Protein AF-A0A378FQK7-F1 (afdb_monomer_lite)

Structure (mmCIF, N/CA/C/O backbone):
data_AF-A0A378FQK7-F1
#
_entry.id   AF-A0A378FQK7-F1
#
loop_
_atom_site.group_PDB
_atom_site.id
_atom_site.type_symbol
_atom_site.label_atom_id
_atom_site.label_alt_id
_atom_site.label_comp_id
_atom_site.label_asym_id
_atom_site.label_entity_id
_atom_site.label_seq_id
_atom_site.pdbx_PDB_ins_code
_atom_site.Cartn_x
_atom_site.Cartn_y
_atom_site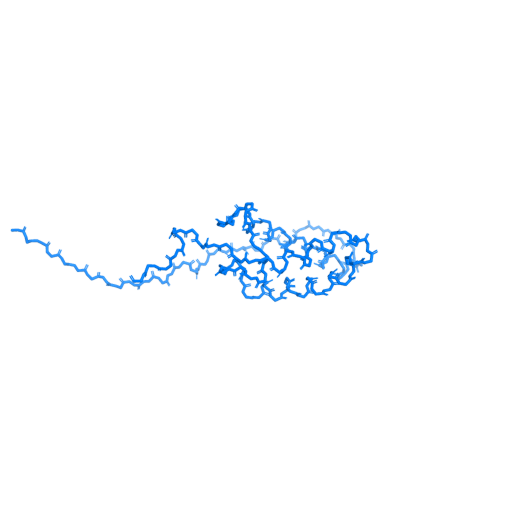.Cartn_z
_atom_site.occupancy
_atom_site.B_iso_or_equiv
_atom_site.auth_seq_id
_atom_site.auth_comp_id
_atom_site.auth_asym_id
_atom_site.auth_atom_id
_atom_site.pdbx_PDB_model_num
ATOM 1 N N . MET A 1 1 ? -24.081 -9.911 52.434 1.00 40.31 1 MET A N 1
ATOM 2 C CA . MET A 1 1 ? -23.522 -10.979 51.576 1.00 40.31 1 MET A CA 1
ATOM 3 C C . MET A 1 1 ? -22.910 -10.274 50.362 1.00 40.31 1 MET A C 1
ATOM 5 O O . MET A 1 1 ? -23.670 -9.834 49.524 1.00 40.31 1 MET A O 1
ATOM 9 N N . HIS A 1 2 ? -21.648 -9.847 50.264 1.00 36.88 2 HIS A N 1
ATOM 10 C CA . HIS A 1 2 ? -20.344 -10.417 50.625 1.00 36.88 2 HIS A CA 1
ATOM 11 C C . HIS A 1 2 ? -20.078 -11.812 50.039 1.00 36.88 2 HIS A C 1
ATOM 13 O O . HIS A 1 2 ? -20.240 -12.806 50.733 1.00 36.88 2 HIS A O 1
ATOM 19 N N . LEU A 1 3 ? -19.625 -11.826 48.780 1.00 42.84 3 LEU A N 1
ATOM 20 C CA . LEU A 1 3 ? -18.591 -12.706 48.211 1.00 42.84 3 LEU A CA 1
ATOM 21 C C . LEU A 1 3 ? -17.773 -11.811 47.244 1.00 42.84 3 LEU A C 1
ATOM 23 O O . LEU A 1 3 ? -18.356 -11.234 46.333 1.00 42.84 3 LEU A O 1
ATOM 27 N N . LYS A 1 4 ? -16.586 -11.323 47.654 1.00 38.41 4 LYS A N 1
ATOM 28 C CA . LYS A 1 4 ? -15.228 -11.826 47.301 1.00 38.41 4 LYS A CA 1
ATOM 29 C C . LYS A 1 4 ? -14.991 -11.836 45.776 1.00 38.41 4 LYS A C 1
ATOM 31 O O . LYS A 1 4 ? -15.685 -12.556 45.077 1.00 38.41 4 LYS A O 1
ATOM 36 N N . LYS A 1 5 ? -14.244 -10.874 45.199 1.00 41.59 5 LYS A N 1
ATOM 37 C CA . LYS A 1 5 ? -12.759 -10.805 45.062 1.00 41.59 5 LYS A CA 1
ATOM 38 C C . LYS A 1 5 ? -12.157 -12.136 44.601 1.00 41.59 5 LYS A C 1
ATOM 40 O O . LYS A 1 5 ? -12.425 -13.122 45.266 1.00 41.59 5 LYS A O 1
ATOM 45 N N . ASP A 1 6 ? -11.431 -12.117 43.476 1.00 38.75 6 ASP A N 1
ATOM 46 C CA . ASP A 1 6 ? -9.994 -12.456 43.321 1.00 38.75 6 ASP A CA 1
ATOM 47 C C . ASP A 1 6 ? -9.612 -12.214 41.827 1.00 38.75 6 ASP A C 1
ATOM 49 O O . ASP A 1 6 ? -10.395 -12.521 40.934 1.00 38.75 6 ASP A O 1
ATOM 53 N N . GLU A 1 7 ? -8.702 -11.270 41.527 1.00 35.88 7 GLU A N 1
ATOM 54 C CA . GLU A 1 7 ? -7.304 -11.500 41.066 1.00 35.88 7 GLU A CA 1
ATOM 55 C C . GLU A 1 7 ? -7.227 -12.097 39.641 1.00 35.88 7 GLU A C 1
ATOM 57 O O . GLU A 1 7 ? -7.761 -13.159 39.373 1.00 35.88 7 GLU A O 1
ATOM 62 N N . ARG A 1 8 ? -6.824 -11.353 38.597 1.00 37.94 8 ARG A N 1
ATOM 63 C CA . ARG A 1 8 ? -5.457 -10.954 38.170 1.00 37.94 8 ARG A CA 1
ATOM 64 C C . ARG A 1 8 ? -4.510 -12.155 37.945 1.00 37.94 8 ARG A C 1
ATOM 66 O O . ARG A 1 8 ? -4.428 -13.028 38.788 1.00 37.94 8 ARG A O 1
ATOM 73 N N . GLN A 1 9 ? -3.752 -12.067 36.838 1.00 33.34 9 GLN A N 1
ATOM 74 C CA . GLN A 1 9 ? -2.804 -13.023 36.227 1.00 33.34 9 GLN A CA 1
ATOM 75 C C . GLN A 1 9 ? -3.471 -14.146 35.400 1.00 33.34 9 GLN A C 1
ATOM 77 O O . GLN A 1 9 ? -4.386 -14.784 35.881 1.00 33.34 9 GLN A O 1
ATOM 82 N N . GLY A 1 10 ? -3.088 -14.447 34.157 1.00 31.30 10 GLY A N 1
ATOM 83 C CA . GLY A 1 10 ? -2.022 -13.914 33.317 1.00 31.30 10 GLY A CA 1
ATOM 84 C C . GLY A 1 10 ? -1.351 -15.055 32.560 1.00 31.30 10 GLY A C 1
ATOM 85 O O . GLY A 1 10 ? -0.461 -15.677 33.118 1.00 31.30 10 GLY A O 1
ATOM 86 N N . ASP A 1 11 ? -1.735 -15.268 31.302 1.00 31.98 11 ASP A N 1
ATOM 87 C CA . ASP A 1 11 ? -1.124 -16.219 30.367 1.00 31.98 11 ASP A CA 1
ATOM 88 C C . ASP A 1 11 ? -1.801 -15.993 28.993 1.00 31.98 11 ASP A C 1
ATOM 90 O O . ASP A 1 11 ? -3.001 -16.139 28.827 1.00 31.98 11 ASP A O 1
ATOM 94 N N . GLY A 1 12 ? -1.164 -15.466 27.951 1.00 41.19 12 GLY A N 1
ATOM 95 C CA . GLY A 1 12 ? 0.236 -15.614 27.604 1.00 41.19 12 GLY A CA 1
ATOM 96 C C . GLY A 1 12 ? 0.501 -16.869 26.777 1.00 41.19 12 GLY A C 1
ATOM 97 O O . GLY A 1 12 ? 1.658 -17.225 26.666 1.00 41.19 12 GLY A O 1
ATOM 98 N N . GLU A 1 13 ? -0.500 -17.527 26.177 1.00 33.22 13 GLU A N 1
ATOM 99 C CA . GLU A 1 13 ? -0.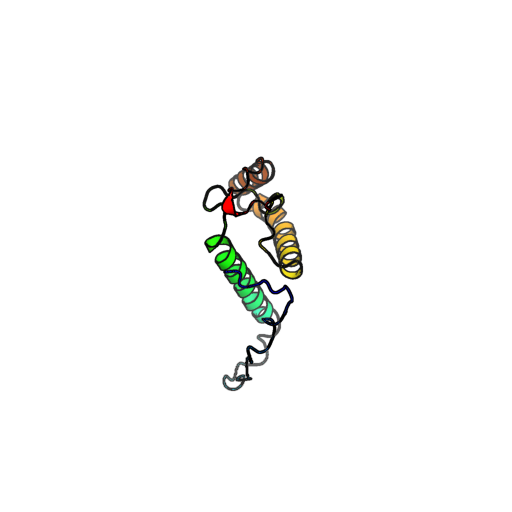245 -18.733 25.372 1.00 33.22 13 GLU A CA 1
ATOM 100 C C . GLU A 1 13 ? -1.277 -18.949 24.247 1.00 33.22 13 GLU A C 1
ATOM 102 O O . GLU A 1 13 ? -2.137 -19.816 24.298 1.00 33.22 13 GLU A O 1
ATOM 107 N N . ALA A 1 14 ? -1.193 -18.154 23.176 1.00 32.31 14 ALA A N 1
ATOM 108 C CA . ALA A 1 14 ? -1.852 -18.485 21.899 1.00 32.31 14 ALA A CA 1
ATOM 109 C C . ALA A 1 14 ? -0.893 -18.400 20.697 1.00 32.31 14 ALA A C 1
ATOM 111 O O . ALA A 1 14 ? -1.312 -18.268 19.549 1.00 32.31 14 ALA A O 1
ATOM 112 N N . TYR A 1 15 ? 0.415 -18.481 20.960 1.00 39.75 15 TYR A N 1
ATOM 113 C CA . TYR A 1 15 ? 1.433 -18.761 19.951 1.00 39.75 15 TYR A CA 1
ATOM 114 C C . TYR A 1 15 ? 2.075 -20.107 20.280 1.00 39.75 15 TYR A C 1
ATOM 116 O O . TYR A 1 15 ? 3.194 -20.175 20.782 1.00 39.75 15 TYR A O 1
ATOM 124 N N . ARG A 1 16 ? 1.347 -21.200 20.055 1.00 38.56 16 ARG A N 1
ATOM 125 C CA . ARG A 1 16 ? 1.963 -22.524 19.986 1.00 38.56 16 ARG A CA 1
ATOM 126 C C . ARG A 1 16 ? 1.089 -23.496 19.208 1.00 38.56 16 ARG A C 1
ATOM 128 O O . ARG A 1 16 ? -0.081 -23.679 19.506 1.00 38.56 16 ARG A O 1
ATOM 135 N N . THR A 1 17 ? 1.746 -24.097 18.222 1.00 40.22 17 THR A N 1
ATOM 136 C CA . THR A 1 17 ? 1.417 -25.360 17.553 1.00 40.22 17 THR A CA 1
ATOM 137 C C . THR A 1 17 ? 0.188 -25.375 16.639 1.00 40.22 17 THR A C 1
ATOM 139 O O . THR A 1 17 ? -0.794 -26.064 16.888 1.00 40.22 17 THR A O 1
ATOM 142 N N . GLY A 1 18 ? 0.307 -24.700 15.495 1.00 34.53 18 GLY A N 1
ATOM 143 C CA . GLY A 1 18 ? -0.229 -25.223 14.238 1.00 34.53 18 GLY A CA 1
ATOM 144 C C . GLY A 1 18 ? 0.902 -25.941 13.510 1.00 34.53 18 GLY A C 1
ATOM 145 O O . GLY A 1 18 ? 1.686 -25.306 12.811 1.00 34.53 18 GLY A O 1
ATOM 146 N N . LYS A 1 19 ? 1.037 -27.236 13.782 1.00 38.97 19 LYS A N 1
ATOM 147 C CA . LYS A 1 19 ? 1.860 -28.183 13.032 1.00 38.97 19 LYS A CA 1
ATOM 148 C C . LYS A 1 19 ? 1.424 -28.117 11.563 1.00 38.97 19 LYS A C 1
ATOM 150 O O . LYS A 1 19 ? 0.294 -28.475 11.253 1.00 38.97 19 LYS A O 1
ATOM 155 N N . ASN A 1 20 ? 2.281 -27.601 10.689 1.00 36.97 20 ASN A N 1
ATOM 156 C CA . ASN A 1 20 ? 2.139 -27.817 9.253 1.00 36.97 20 ASN A CA 1
ATOM 157 C C . ASN A 1 20 ? 3.083 -28.973 8.936 1.00 36.97 20 ASN A C 1
ATOM 159 O O . ASN A 1 20 ? 4.229 -28.734 8.569 1.00 36.97 20 ASN A O 1
ATOM 163 N N . ASP A 1 21 ? 2.630 -30.193 9.233 1.00 40.09 21 ASP A N 1
ATOM 164 C CA . ASP A 1 21 ? 3.360 -31.408 8.896 1.00 40.09 21 ASP A CA 1
ATOM 165 C C . ASP A 1 21 ? 3.471 -31.515 7.363 1.00 40.09 21 ASP A C 1
ATOM 167 O O . ASP A 1 21 ? 2.486 -31.456 6.625 1.00 40.09 21 ASP A O 1
ATOM 171 N N . ASP A 1 22 ? 4.727 -31.597 6.945 1.00 47.28 22 ASP A N 1
ATOM 172 C CA . ASP A 1 22 ? 5.308 -32.108 5.713 1.00 47.28 22 ASP A CA 1
ATOM 173 C C . ASP A 1 22 ? 4.397 -32.963 4.817 1.00 47.28 22 ASP A C 1
ATOM 175 O O . ASP A 1 22 ? 4.131 -34.135 5.078 1.00 47.28 22 ASP A O 1
ATOM 179 N N . SER A 1 23 ? 4.017 -32.417 3.666 1.00 42.16 23 SER A N 1
ATOM 180 C CA . SER A 1 23 ? 3.783 -33.218 2.458 1.00 42.16 23 SER A CA 1
ATOM 181 C C . SER A 1 23 ? 4.242 -32.415 1.244 1.00 42.16 23 SER A C 1
ATOM 183 O O . SER A 1 23 ? 3.455 -31.925 0.435 1.00 42.16 23 SER A O 1
ATOM 185 N N . ALA A 1 24 ? 5.561 -32.227 1.182 1.00 51.62 24 ALA A N 1
ATOM 186 C CA . ALA A 1 24 ? 6.259 -32.331 -0.089 1.00 51.62 24 ALA A CA 1
ATOM 187 C C . ALA A 1 24 ? 6.152 -33.792 -0.584 1.00 51.62 24 ALA A C 1
ATOM 189 O O . ALA A 1 24 ? 5.807 -34.671 0.198 1.00 51.62 24 ALA A O 1
ATOM 190 N N . ASP A 1 25 ? 6.457 -34.024 -1.860 1.00 48.28 25 ASP A N 1
ATOM 191 C CA . ASP A 1 25 ? 6.546 -35.342 -2.514 1.00 48.28 25 ASP A CA 1
ATOM 192 C C . ASP A 1 25 ? 5.241 -35.891 -3.123 1.00 48.28 25 ASP A C 1
ATOM 194 O O . ASP A 1 25 ? 4.644 -36.846 -2.642 1.00 48.28 25 ASP A O 1
ATOM 198 N N . ASP A 1 26 ? 4.801 -35.293 -4.236 1.00 48.44 26 ASP A N 1
ATOM 199 C CA . ASP A 1 26 ? 5.003 -35.927 -5.553 1.00 48.44 26 ASP A CA 1
ATOM 200 C C . ASP A 1 26 ? 4.589 -34.958 -6.676 1.00 48.44 26 ASP A C 1
ATOM 202 O O . ASP A 1 26 ? 3.409 -34.730 -6.948 1.00 48.44 26 ASP A O 1
ATOM 206 N N . CYS A 1 27 ? 5.574 -34.338 -7.323 1.00 39.88 27 CYS A N 1
ATOM 207 C CA . CYS A 1 27 ? 5.417 -33.859 -8.693 1.00 39.88 27 CYS A CA 1
ATOM 208 C C . CYS A 1 27 ? 6.804 -33.730 -9.331 1.00 39.88 27 CYS A C 1
ATOM 210 O O . CYS A 1 27 ? 7.606 -32.907 -8.876 1.00 39.88 27 CYS A O 1
ATOM 212 N N . PRO A 1 28 ? 7.117 -34.504 -10.385 1.00 55.94 28 PRO A N 1
ATOM 213 C CA . PRO A 1 28 ? 8.403 -34.413 -11.046 1.00 55.94 28 PRO A CA 1
ATOM 214 C C . PRO A 1 28 ? 8.369 -33.191 -11.966 1.00 55.94 28 PRO A C 1
ATOM 216 O O . PRO A 1 28 ? 7.731 -33.218 -13.017 1.00 55.94 28 PRO A O 1
ATOM 219 N N . LEU A 1 29 ? 9.040 -32.103 -11.584 1.00 50.66 29 LEU A N 1
ATOM 220 C CA . LEU A 1 29 ? 9.257 -30.968 -12.484 1.00 50.66 29 LEU A CA 1
ATOM 221 C C . LEU A 1 29 ? 10.753 -30.742 -12.748 1.00 50.66 29 LEU A C 1
ATOM 223 O O . LEU A 1 29 ? 11.567 -30.812 -11.826 1.00 50.66 29 LEU A O 1
ATOM 227 N N . PRO A 1 30 ? 11.130 -30.519 -14.023 1.00 52.31 30 PRO A N 1
ATOM 228 C CA . PRO A 1 30 ? 12.504 -30.607 -14.491 1.00 52.31 30 PRO A CA 1
ATOM 229 C C . PRO A 1 30 ? 13.336 -29.405 -14.028 1.00 52.31 30 PRO A C 1
ATOM 231 O O . PRO A 1 30 ? 12.855 -28.278 -13.934 1.00 52.31 30 PRO A O 1
ATOM 234 N N . ALA A 1 31 ? 14.613 -29.671 -13.766 1.00 55.47 31 ALA A N 1
ATOM 235 C CA . ALA A 1 31 ? 15.579 -28.869 -13.013 1.00 55.47 31 ALA A CA 1
ATOM 236 C C . ALA A 1 31 ? 16.037 -27.516 -13.631 1.00 55.47 31 ALA A C 1
ATOM 238 O O . ALA A 1 31 ? 17.206 -27.161 -13.517 1.00 55.47 31 ALA A O 1
ATOM 239 N N . ALA A 1 32 ? 15.150 -26.736 -14.261 1.00 53.16 32 ALA A N 1
ATOM 240 C CA . ALA A 1 32 ? 15.467 -25.413 -14.835 1.00 53.16 32 ALA A CA 1
ATOM 241 C C . ALA A 1 32 ? 14.419 -24.314 -14.527 1.00 53.16 32 ALA A C 1
ATOM 243 O O . ALA A 1 32 ? 14.315 -23.318 -15.237 1.00 53.16 32 ALA A O 1
ATOM 244 N N . LEU A 1 33 ? 13.639 -24.492 -13.458 1.00 50.56 33 LEU A N 1
ATOM 245 C CA . LEU A 1 33 ? 12.587 -23.586 -12.959 1.00 50.56 33 LEU A CA 1
ATOM 246 C C . LEU A 1 33 ? 13.097 -22.730 -11.766 1.00 50.56 33 LEU A C 1
ATOM 248 O O . LEU A 1 33 ? 12.371 -22.447 -10.815 1.00 50.56 33 LEU A O 1
ATOM 252 N N . SER A 1 34 ? 14.399 -22.419 -11.745 1.00 64.06 34 SER A N 1
ATOM 253 C CA . SER A 1 34 ? 15.197 -22.490 -10.511 1.00 64.06 34 SER A CA 1
ATOM 254 C C . SER A 1 34 ? 15.230 -21.268 -9.589 1.00 64.06 34 SER A C 1
ATOM 256 O O . SER A 1 34 ? 15.636 -21.433 -8.450 1.00 64.06 34 SER A O 1
ATOM 258 N N . GLU A 1 35 ? 14.786 -20.073 -9.978 1.00 53.88 35 GLU A N 1
ATOM 259 C CA . GLU A 1 35 ? 14.783 -18.910 -9.055 1.00 53.88 35 GLU A CA 1
ATOM 260 C C . GLU A 1 35 ? 13.596 -17.980 -9.343 1.00 53.88 35 GLU A C 1
ATOM 262 O O . GLU A 1 35 ? 12.789 -17.675 -8.466 1.00 53.88 35 GLU A O 1
ATOM 267 N N . ALA A 1 36 ? 13.381 -17.664 -10.623 1.00 49.62 36 ALA A N 1
ATOM 268 C CA . ALA A 1 36 ? 12.334 -16.745 -11.068 1.00 49.62 36 ALA A CA 1
ATOM 269 C C . ALA A 1 36 ? 10.892 -17.184 -10.724 1.00 49.62 36 ALA A C 1
ATOM 271 O O . ALA A 1 36 ? 9.991 -16.349 -10.617 1.00 49.62 36 ALA A O 1
ATOM 272 N N . GLN A 1 37 ? 10.635 -18.486 -10.557 1.00 56.03 37 GLN A N 1
ATOM 273 C CA . GLN A 1 37 ? 9.309 -18.983 -10.166 1.00 56.03 37 GLN A CA 1
ATOM 274 C C . GLN A 1 37 ? 9.091 -19.013 -8.662 1.00 56.03 37 GLN A C 1
ATOM 276 O O . GLN A 1 37 ? 7.966 -18.770 -8.222 1.00 56.03 37 GLN A O 1
ATOM 281 N N . ALA A 1 38 ? 10.152 -19.224 -7.882 1.00 60.75 38 ALA A N 1
ATOM 282 C CA . ALA A 1 38 ? 10.110 -19.001 -6.443 1.00 60.75 38 ALA A CA 1
ATOM 283 C C . ALA A 1 38 ? 9.806 -17.521 -6.151 1.00 60.75 38 ALA A C 1
ATOM 285 O O . ALA A 1 38 ? 8.949 -17.220 -5.317 1.00 60.75 38 ALA A O 1
ATOM 286 N N . ASP A 1 39 ? 10.398 -16.609 -6.927 1.00 68.69 39 ASP A N 1
ATOM 287 C CA . ASP A 1 39 ? 10.110 -15.176 -6.857 1.00 68.69 39 ASP A CA 1
ATOM 288 C C . ASP A 1 39 ? 8.646 -14.871 -7.207 1.00 68.69 39 ASP A C 1
ATOM 290 O O . ASP A 1 39 ? 7.962 -14.144 -6.485 1.00 68.69 39 ASP A O 1
ATOM 294 N N . ASN A 1 40 ? 8.111 -15.463 -8.281 1.00 79.81 40 ASN A N 1
ATOM 295 C CA . ASN A 1 40 ? 6.720 -15.241 -8.677 1.00 79.81 40 ASN A CA 1
ATOM 296 C C . ASN A 1 40 ? 5.722 -15.724 -7.611 1.00 79.81 40 ASN A C 1
ATOM 298 O O . ASN A 1 40 ? 4.814 -14.976 -7.242 1.00 79.81 40 ASN A O 1
ATOM 302 N N . ALA A 1 41 ? 5.921 -16.927 -7.066 1.00 85.38 41 ALA A N 1
ATOM 303 C CA . ALA A 1 41 ? 5.097 -17.455 -5.980 1.00 85.38 41 ALA A CA 1
ATOM 304 C C . ALA A 1 41 ? 5.191 -16.581 -4.716 1.00 85.38 41 ALA A C 1
ATOM 306 O O . ALA A 1 41 ? 4.180 -16.314 -4.061 1.00 85.38 41 ALA A O 1
ATOM 307 N N . HIS A 1 42 ? 6.385 -16.065 -4.408 1.00 85.62 42 HIS A N 1
ATOM 308 C CA . HIS A 1 42 ? 6.604 -15.141 -3.300 1.00 85.62 42 HIS A CA 1
ATOM 309 C C . HIS A 1 42 ? 5.814 -13.831 -3.467 1.00 85.62 42 HIS A C 1
ATOM 311 O O . HIS A 1 42 ? 5.111 -13.412 -2.542 1.00 85.62 42 HIS A O 1
ATOM 317 N N . TYR A 1 43 ? 5.858 -13.203 -4.648 1.00 85.31 43 TYR A N 1
ATOM 318 C CA . TYR A 1 43 ? 5.094 -11.980 -4.919 1.00 85.31 43 TYR A CA 1
ATOM 319 C C . TYR A 1 43 ? 3.581 -12.212 -4.896 1.00 85.31 43 TYR A C 1
ATOM 321 O O . TYR A 1 43 ? 2.844 -11.379 -4.365 1.00 85.31 43 TYR A O 1
ATOM 329 N N . GLN A 1 44 ? 3.108 -13.351 -5.408 1.00 88.25 44 GLN A N 1
ATOM 330 C CA . GLN A 1 44 ? 1.695 -13.722 -5.319 1.00 88.25 44 GLN A CA 1
ATOM 331 C C . GLN A 1 44 ? 1.248 -13.891 -3.861 1.00 88.25 44 GLN A C 1
ATOM 333 O O . GLN A 1 44 ? 0.206 -13.363 -3.470 1.00 88.25 44 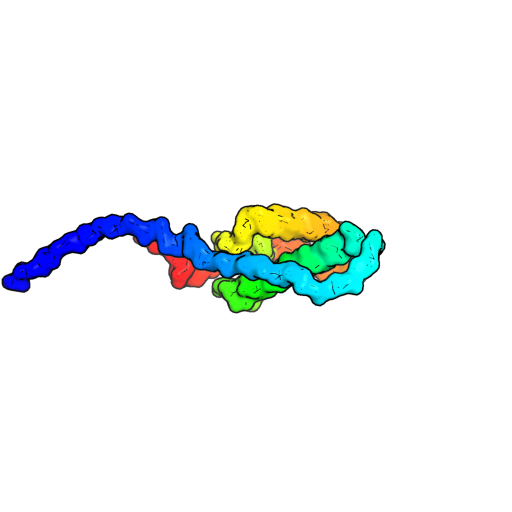GLN A O 1
ATOM 338 N N . ALA A 1 45 ? 2.056 -14.557 -3.031 1.00 89.62 45 ALA A N 1
ATOM 339 C CA . ALA A 1 45 ? 1.776 -14.718 -1.607 1.00 89.62 45 ALA A CA 1
ATOM 340 C C . ALA A 1 45 ? 1.753 -13.371 -0.863 1.00 89.62 45 ALA A C 1
ATOM 342 O O . ALA A 1 45 ? 0.893 -13.151 -0.005 1.00 89.62 45 ALA A O 1
ATOM 343 N N . LEU A 1 46 ? 2.654 -12.444 -1.210 1.00 89.06 46 LEU A N 1
ATOM 344 C CA . LEU A 1 46 ? 2.657 -11.082 -0.672 1.00 89.06 46 LEU A CA 1
ATOM 345 C C . LEU A 1 46 ? 1.420 -10.282 -1.070 1.00 89.06 46 LEU A C 1
ATOM 347 O O . LEU A 1 46 ? 0.842 -9.603 -0.218 1.00 89.06 46 LEU A O 1
ATOM 351 N N . ASN A 1 47 ? 0.999 -10.377 -2.330 1.00 89.94 47 ASN A N 1
ATOM 352 C CA . ASN A 1 47 ? -0.200 -9.697 -2.799 1.00 89.94 47 ASN A CA 1
ATOM 353 C C . ASN A 1 47 ? -1.450 -10.251 -2.102 1.00 89.94 47 ASN A C 1
ATOM 355 O O . ASN A 1 47 ? -2.204 -9.496 -1.496 1.00 89.94 47 ASN A O 1
ATOM 359 N N . ALA A 1 48 ? -1.585 -11.578 -2.036 1.00 91.69 48 ALA A N 1
ATOM 360 C CA . ALA A 1 48 ? -2.676 -12.231 -1.315 1.00 91.69 48 ALA A CA 1
ATOM 361 C C . ALA A 1 48 ? -2.694 -11.872 0.183 1.00 91.69 48 ALA A C 1
ATOM 363 O O . ALA A 1 48 ? -3.756 -11.778 0.802 1.00 91.69 48 ALA A O 1
ATOM 364 N N . TYR A 1 49 ? -1.524 -11.666 0.798 1.00 90.38 49 TYR A N 1
ATOM 365 C CA . TYR A 1 49 ? -1.433 -11.164 2.169 1.00 90.38 49 TYR A CA 1
ATOM 366 C C . TYR A 1 49 ? -1.929 -9.717 2.292 1.00 90.38 49 TYR A C 1
ATOM 368 O O . TYR A 1 49 ? -2.632 -9.398 3.254 1.00 90.38 49 TYR A O 1
ATOM 376 N N . ALA A 1 50 ? -1.572 -8.848 1.343 1.00 89.19 50 ALA A N 1
ATOM 377 C CA . ALA A 1 50 ? -2.029 -7.464 1.311 1.00 89.19 50 ALA A CA 1
ATOM 378 C C . ALA A 1 50 ? -3.553 -7.380 1.142 1.00 89.19 50 ALA A C 1
ATOM 380 O O . ALA A 1 50 ? -4.204 -6.692 1.929 1.00 89.19 50 ALA A O 1
ATOM 381 N N . ASP A 1 51 ? -4.121 -8.152 0.215 1.00 90.31 51 ASP A N 1
ATOM 382 C CA . ASP A 1 51 ? -5.563 -8.197 -0.056 1.00 90.31 51 ASP A CA 1
ATOM 383 C C . ASP A 1 51 ? -6.353 -8.611 1.193 1.00 90.31 51 ASP A C 1
ATOM 385 O O . ASP A 1 51 ? -7.206 -7.866 1.676 1.00 90.31 51 ASP A O 1
ATOM 389 N N . LYS A 1 52 ? -5.943 -9.704 1.855 1.00 91.00 52 LYS A N 1
ATOM 390 C CA . LYS A 1 52 ? -6.552 -10.158 3.123 1.00 91.00 52 LYS A CA 1
ATOM 391 C C . LYS A 1 52 ? -6.536 -9.096 4.230 1.00 91.00 52 LYS A C 1
ATOM 393 O O . LYS A 1 52 ? -7.347 -9.153 5.160 1.00 91.00 52 LYS A O 1
ATOM 398 N N . ARG A 1 53 ? -5.565 -8.174 4.215 1.00 89.38 53 ARG A N 1
ATOM 399 C CA . ARG A 1 53 ? -5.466 -7.068 5.184 1.00 89.38 53 ARG A CA 1
ATOM 400 C C . ARG A 1 53 ? -6.319 -5.872 4.770 1.00 89.38 53 ARG A C 1
ATOM 402 O O . ARG A 1 53 ? -6.835 -5.198 5.661 1.00 89.38 53 ARG A O 1
ATOM 409 N N . LEU A 1 54 ? -6.470 -5.621 3.471 1.00 87.94 54 LEU A N 1
ATOM 410 C CA . LEU A 1 54 ? -7.360 -4.591 2.934 1.00 87.94 54 LEU A CA 1
ATOM 411 C C . LEU A 1 54 ? -8.827 -4.920 3.228 1.00 87.94 54 LEU A C 1
ATOM 413 O O . LEU A 1 54 ? -9.530 -4.043 3.724 1.00 87.94 54 LEU A O 1
ATOM 417 N N . ASP A 1 55 ? -9.234 -6.183 3.080 1.00 88.50 55 ASP A N 1
ATOM 418 C CA . ASP A 1 55 ? -10.595 -6.649 3.403 1.00 88.50 55 ASP A CA 1
ATOM 419 C C . ASP A 1 55 ? -10.981 -6.403 4.868 1.00 88.50 55 ASP A C 1
ATOM 421 O O . ASP A 1 55 ? -12.143 -6.203 5.212 1.00 88.50 55 ASP A O 1
ATOM 425 N N . LYS A 1 56 ? -9.985 -6.409 5.761 1.00 86.19 56 LYS A N 1
ATOM 426 C CA . LYS A 1 56 ? -10.153 -6.198 7.208 1.00 86.19 56 LYS A CA 1
ATOM 427 C C . LYS A 1 56 ? -9.811 -4.771 7.637 1.00 86.19 56 LYS A C 1
ATOM 429 O O . LYS A 1 56 ? -9.634 -4.514 8.832 1.00 86.19 56 LYS A O 1
ATOM 434 N N . CYS A 1 57 ? -9.645 -3.846 6.692 1.00 87.69 57 CYS A N 1
ATOM 435 C CA . CYS A 1 57 ? -9.238 -2.487 7.005 1.00 87.69 57 CYS A CA 1
ATOM 436 C C . CYS A 1 57 ? -10.345 -1.731 7.745 1.00 87.69 57 CYS A C 1
ATOM 438 O O . CYS A 1 57 ? -11.489 -1.673 7.309 1.00 87.69 57 CYS A O 1
ATOM 440 N N . VAL A 1 58 ? -9.965 -1.056 8.829 1.00 83.25 58 VAL A N 1
ATOM 441 C CA . VAL A 1 58 ? -10.880 -0.250 9.652 1.00 83.25 58 VAL A CA 1
ATOM 442 C C . VAL A 1 58 ? -11.432 0.983 8.931 1.00 83.25 58 VAL A C 1
ATOM 444 O O . VAL A 1 58 ? -12.442 1.532 9.355 1.00 83.25 58 VAL A O 1
ATOM 447 N N . PHE A 1 59 ? -10.754 1.434 7.871 1.00 82.25 59 PHE A N 1
ATOM 448 C CA . PHE A 1 59 ? -11.111 2.638 7.116 1.00 82.25 59 PHE A CA 1
ATOM 449 C C . PHE A 1 59 ? -11.946 2.352 5.859 1.00 82.25 59 PHE A C 1
ATOM 451 O O . PHE A 1 59 ? -12.533 3.287 5.314 1.00 82.25 59 PHE A O 1
ATOM 458 N N . GLY A 1 60 ? -11.997 1.096 5.392 1.00 83.81 60 GLY A N 1
ATOM 459 C CA . GLY A 1 60 ? -12.689 0.721 4.154 1.00 83.81 60 GLY A CA 1
ATOM 460 C C . GLY A 1 60 ? -12.276 1.596 2.964 1.00 83.81 60 GLY A C 1
ATOM 461 O O . GLY A 1 60 ? -11.088 1.741 2.675 1.00 83.81 60 GLY A O 1
ATOM 462 N N . GLU A 1 61 ? -13.256 2.224 2.312 1.00 81.69 61 GLU A N 1
ATOM 463 C CA . GLU A 1 61 ? -13.048 3.097 1.145 1.00 81.69 61 GLU A CA 1
ATOM 464 C C . GLU A 1 61 ? -12.389 4.446 1.474 1.00 81.69 61 GLU A C 1
ATOM 466 O O . GLU A 1 61 ? -11.764 5.065 0.616 1.00 81.69 61 GLU A O 1
ATOM 471 N N . ASN A 1 62 ? -12.454 4.897 2.730 1.00 81.56 62 ASN A N 1
ATOM 472 C CA . ASN A 1 62 ? -11.844 6.156 3.174 1.00 81.56 62 ASN A CA 1
ATOM 473 C C . ASN A 1 62 ? -10.386 5.975 3.620 1.00 81.56 62 ASN A C 1
ATOM 475 O O . ASN A 1 62 ? -9.877 6.716 4.464 1.00 81.56 62 ASN A O 1
ATOM 479 N N . LYS A 1 63 ? -9.704 4.957 3.092 1.00 81.06 63 LYS A N 1
ATOM 480 C CA . LYS A 1 63 ? -8.350 4.595 3.501 1.00 81.06 63 LYS A CA 1
ATOM 481 C C . LYS A 1 63 ? -7.336 5.680 3.106 1.00 81.06 63 LYS A C 1
ATOM 483 O O . LYS A 1 63 ? -7.229 6.004 1.923 1.00 81.06 63 LYS A O 1
ATOM 48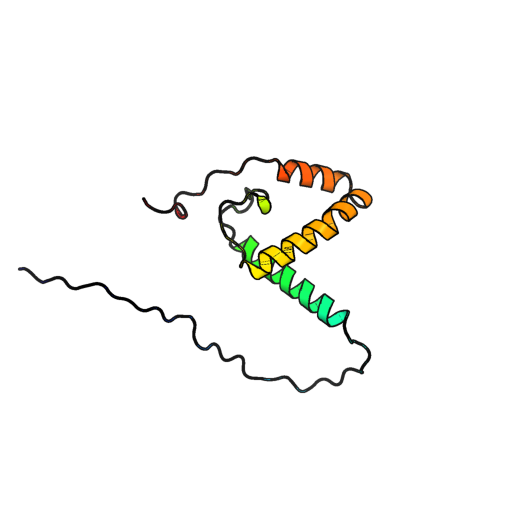8 N N . PRO A 1 64 ? -6.547 6.211 4.062 1.00 84.50 64 PRO A N 1
ATOM 489 C CA . PRO A 1 64 ? -5.434 7.094 3.731 1.00 84.50 64 PRO A CA 1
ATOM 490 C C . PRO A 1 64 ? -4.294 6.319 3.058 1.00 84.50 64 PRO A C 1
ATOM 492 O O . PRO A 1 64 ? -4.252 5.082 3.084 1.00 84.50 64 PRO A O 1
ATOM 495 N N . ALA A 1 65 ? -3.313 7.048 2.522 1.00 85.56 65 ALA A N 1
ATOM 496 C CA . ALA A 1 65 ? -2.083 6.452 2.019 1.00 85.56 65 ALA A CA 1
ATOM 497 C C . ALA A 1 65 ? -1.430 5.548 3.083 1.00 85.56 65 ALA A C 1
ATOM 499 O O . ALA A 1 65 ? -1.302 5.915 4.255 1.00 85.56 65 ALA A O 1
ATOM 500 N N . CYS A 1 66 ? -0.975 4.355 2.675 1.00 80.81 66 CYS A N 1
ATOM 501 C CA . CYS A 1 66 ? -0.387 3.355 3.580 1.00 80.81 66 CYS A CA 1
ATOM 502 C C . CYS A 1 66 ? 0.778 3.915 4.413 1.00 80.81 66 CYS A C 1
ATOM 504 O O . CYS A 1 66 ? 0.994 3.477 5.542 1.00 80.81 66 CYS A O 1
ATOM 506 N N . LYS A 1 67 ? 1.516 4.890 3.867 1.00 80.38 67 LYS A N 1
ATOM 507 C CA . LYS A 1 67 ? 2.655 5.556 4.512 1.00 80.38 67 LYS A CA 1
ATOM 508 C C . LYS A 1 67 ? 2.262 6.362 5.754 1.00 80.38 67 LYS A C 1
ATOM 510 O O . LYS A 1 67 ? 3.055 6.447 6.685 1.00 80.38 67 LYS A O 1
ATOM 515 N N . GLN A 1 68 ? 1.065 6.944 5.757 1.00 79.25 68 GLN A N 1
ATOM 516 C CA . GLN A 1 68 ? 0.566 7.828 6.816 1.00 79.25 68 GLN A CA 1
ATOM 517 C C . GLN A 1 68 ? -0.547 7.170 7.646 1.00 79.25 68 GLN A C 1
ATOM 519 O O . GLN A 1 68 ? -1.163 7.808 8.492 1.00 79.25 68 GLN A O 1
ATOM 524 N N . CYS A 1 69 ? -0.827 5.887 7.412 1.00 84.50 69 CYS A N 1
ATOM 525 C CA . CYS A 1 69 ? -1.882 5.183 8.120 1.00 84.50 69 CYS A CA 1
ATOM 526 C C . CYS A 1 69 ? -1.557 5.095 9.629 1.00 84.50 69 CYS A C 1
ATOM 528 O O . CYS A 1 69 ? -0.472 4.626 9.983 1.00 84.50 69 CYS A O 1
ATOM 530 N N . PRO A 1 70 ? -2.478 5.501 10.523 1.00 80.50 70 PRO A N 1
ATOM 531 C CA . PRO A 1 70 ? -2.221 5.546 11.962 1.00 80.50 70 PRO A CA 1
ATOM 532 C C . PRO A 1 70 ? -2.320 4.161 12.620 1.00 80.50 70 PRO A C 1
ATOM 534 O O . PRO A 1 70 ? -1.917 3.995 13.766 1.00 80.50 70 PRO A O 1
ATOM 537 N N . VAL A 1 71 ? -2.850 3.156 11.910 1.00 81.56 71 VAL A N 1
ATOM 538 C CA . VAL A 1 71 ? -2.912 1.768 12.384 1.00 81.56 71 VAL A CA 1
ATOM 539 C C . VAL A 1 71 ? -1.733 0.941 11.873 1.00 81.56 71 VAL A C 1
ATOM 541 O O . VAL A 1 71 ? -1.292 1.048 10.726 1.00 81.56 71 VAL A O 1
ATOM 544 N N . HIS A 1 72 ? -1.249 0.029 12.713 1.00 82.81 72 HIS A N 1
ATOM 545 C CA . HIS A 1 72 ? -0.221 -0.935 12.335 1.00 82.81 72 HIS A CA 1
ATOM 546 C C . HIS A 1 72 ? -0.853 -2.182 11.687 1.00 82.81 72 HIS A C 1
ATOM 548 O O . HIS A 1 72 ? -1.074 -3.190 12.347 1.00 82.81 72 HIS A O 1
ATOM 554 N N . CYS A 1 73 ? -1.160 -2.114 10.384 1.00 82.94 73 CYS A N 1
ATOM 555 C CA . CYS A 1 73 ? -1.807 -3.220 9.651 1.00 82.94 73 CYS A CA 1
ATOM 556 C C . CYS A 1 73 ? -0.872 -4.379 9.268 1.00 82.94 73 CYS A C 1
ATOM 558 O O . CYS A 1 73 ? -1.298 -5.534 9.254 1.00 82.94 73 CYS A O 1
ATOM 560 N N . TYR A 1 74 ? 0.379 -4.072 8.913 1.00 85.25 74 TYR A N 1
ATOM 561 C CA . TYR A 1 74 ? 1.371 -5.059 8.480 1.00 85.25 74 TYR A CA 1
ATOM 562 C C . TYR A 1 74 ? 2.368 -5.376 9.586 1.00 85.25 74 TYR A C 1
ATOM 564 O O . TYR A 1 74 ? 2.786 -4.477 10.324 1.00 85.25 74 TYR A O 1
ATOM 572 N N . GLN A 1 75 ? 2.799 -6.639 9.624 1.00 87.25 75 GLN A N 1
ATOM 573 C CA . GLN A 1 75 ? 3.979 -7.050 10.381 1.00 87.25 75 GLN A CA 1
ATOM 574 C C . GLN A 1 75 ? 5.212 -6.260 9.906 1.00 87.25 75 GLN A C 1
ATOM 576 O O . GLN A 1 75 ? 5.306 -5.958 8.712 1.00 87.25 75 GLN A O 1
ATOM 581 N N . PRO A 1 76 ? 6.157 -5.928 10.805 1.00 86.69 76 PRO A N 1
ATOM 582 C CA . PRO A 1 76 ? 7.310 -5.091 10.471 1.00 86.69 76 PRO A CA 1
ATOM 583 C C . PRO A 1 76 ? 8.140 -5.672 9.317 1.00 86.69 76 PRO A C 1
ATOM 585 O O . PRO A 1 76 ? 8.426 -4.9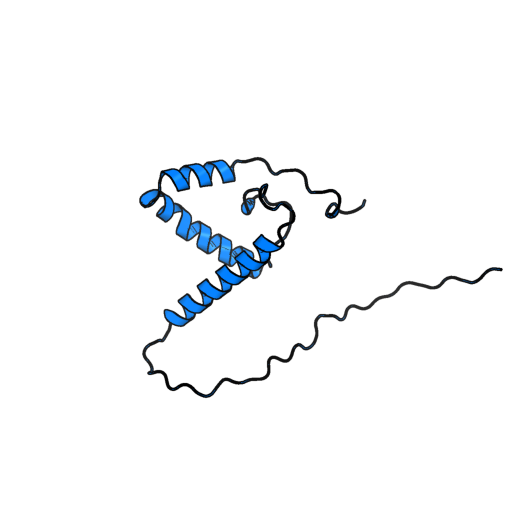52 8.370 1.00 86.69 76 PRO A O 1
ATOM 588 N N . ALA A 1 77 ? 8.401 -6.985 9.306 1.00 85.50 77 ALA A N 1
ATOM 589 C CA . ALA A 1 77 ? 9.129 -7.640 8.213 1.00 85.50 77 ALA A CA 1
ATOM 590 C C . ALA A 1 77 ? 8.459 -7.429 6.836 1.00 85.50 77 ALA A C 1
ATOM 592 O O . ALA A 1 77 ? 9.090 -6.972 5.887 1.00 85.50 77 ALA A O 1
ATOM 593 N N . LYS A 1 78 ? 7.141 -7.657 6.747 1.00 86.56 78 LYS A N 1
ATOM 594 C CA . LYS A 1 78 ? 6.360 -7.489 5.506 1.00 86.56 78 LYS A CA 1
ATOM 595 C C . LYS A 1 78 ? 6.171 -6.033 5.089 1.00 86.56 78 LYS A C 1
ATOM 597 O O . LYS A 1 78 ? 6.016 -5.737 3.906 1.00 86.56 78 LYS A O 1
ATOM 602 N N . ARG A 1 79 ? 6.192 -5.106 6.047 1.00 87.00 79 ARG A N 1
ATOM 603 C CA . ARG A 1 79 ? 6.126 -3.667 5.773 1.00 87.00 79 ARG A CA 1
ATOM 604 C C . ARG A 1 79 ? 7.372 -3.196 5.023 1.00 87.00 79 ARG A C 1
ATOM 606 O O . ARG A 1 79 ? 7.236 -2.422 4.078 1.00 87.00 79 ARG A O 1
ATOM 613 N N . GLU A 1 80 ? 8.552 -3.642 5.435 1.00 88.81 80 GLU A N 1
ATOM 614 C CA . GLU A 1 80 ? 9.816 -3.306 4.777 1.00 88.81 80 GLU A CA 1
ATOM 615 C C . GLU A 1 80 ? 9.867 -3.862 3.349 1.00 88.81 80 GLU A C 1
ATOM 617 O O . GLU A 1 80 ? 10.175 -3.108 2.425 1.00 88.81 80 GLU A O 1
ATOM 622 N N . GLU A 1 81 ? 9.454 -5.117 3.147 1.00 88.75 81 GLU A N 1
ATOM 623 C CA . GLU A 1 81 ? 9.311 -5.722 1.812 1.00 88.75 81 GLU A CA 1
ATOM 624 C C . GLU A 1 81 ? 8.374 -4.882 0.917 1.00 88.75 81 GLU A C 1
ATOM 626 O O . GLU A 1 81 ? 8.739 -4.475 -0.187 1.00 88.75 81 GLU A O 1
ATOM 631 N N . MET A 1 82 ? 7.195 -4.501 1.425 1.00 87.56 82 MET A N 1
ATOM 632 C CA . MET A 1 82 ? 6.237 -3.679 0.677 1.00 87.56 82 MET A CA 1
ATOM 633 C C . MET A 1 82 ? 6.796 -2.289 0.327 1.00 87.56 82 MET A C 1
ATOM 635 O O . MET A 1 82 ? 6.553 -1.773 -0.764 1.00 87.56 82 MET A O 1
ATOM 639 N N . LYS A 1 83 ? 7.574 -1.663 1.223 1.00 87.75 83 LYS A N 1
ATOM 640 C CA . LYS A 1 83 ? 8.253 -0.386 0.935 1.00 87.75 83 LYS A CA 1
ATOM 641 C C . LYS A 1 83 ? 9.275 -0.528 -0.188 1.00 87.75 83 LYS A C 1
ATOM 643 O O . LYS A 1 83 ? 9.383 0.381 -1.010 1.00 87.75 83 LYS A O 1
ATOM 648 N N . GLN A 1 84 ? 10.021 -1.631 -0.230 1.00 89.44 84 GLN A N 1
ATOM 649 C CA . GLN A 1 84 ? 10.980 -1.891 -1.305 1.00 89.44 84 GLN A CA 1
ATOM 650 C C . GLN A 1 84 ? 10.263 -2.025 -2.652 1.00 89.44 84 GLN A C 1
ATOM 652 O O . GLN A 1 84 ? 10.666 -1.369 -3.614 1.00 89.44 84 GLN A O 1
ATOM 657 N N . ILE A 1 85 ? 9.153 -2.770 -2.690 1.00 88.25 85 ILE A N 1
ATOM 658 C CA . ILE A 1 85 ? 8.309 -2.918 -3.884 1.00 88.25 85 ILE A CA 1
ATOM 659 C C . ILE A 1 85 ? 7.770 -1.557 -4.335 1.00 88.25 85 ILE A C 1
ATOM 661 O O . ILE A 1 85 ? 7.941 -1.186 -5.494 1.00 88.25 85 ILE A O 1
ATOM 665 N N . MET A 1 86 ? 7.191 -0.764 -3.424 1.00 86.44 86 MET A N 1
ATOM 666 C CA . MET A 1 86 ? 6.687 0.579 -3.745 1.00 86.44 86 MET A CA 1
ATOM 667 C C . MET A 1 86 ? 7.798 1.502 -4.265 1.00 86.44 86 MET A C 1
ATOM 669 O O . MET A 1 86 ? 7.591 2.230 -5.234 1.00 86.44 86 MET A O 1
ATOM 673 N N . ARG A 1 87 ? 9.003 1.444 -3.678 1.00 88.75 87 ARG A N 1
ATOM 674 C CA . ARG A 1 87 ? 10.155 2.244 -4.126 1.00 88.75 87 ARG A CA 1
ATOM 675 C C . ARG A 1 87 ? 10.645 1.831 -5.514 1.00 88.75 87 ARG A C 1
ATOM 677 O O . ARG A 1 87 ? 11.060 2.691 -6.284 1.00 88.75 87 ARG A O 1
ATOM 684 N N . TRP A 1 88 ? 10.587 0.542 -5.838 1.00 88.38 88 TRP A N 1
ATOM 685 C CA . TRP A 1 88 ? 10.960 0.024 -7.154 1.00 88.38 88 TRP A CA 1
ATOM 686 C C . TRP A 1 88 ? 9.895 0.307 -8.228 1.00 88.38 88 TRP A C 1
ATOM 688 O O . TRP A 1 88 ? 10.238 0.630 -9.371 1.00 88.38 88 TRP A O 1
ATOM 698 N N . ALA A 1 89 ? 8.612 0.222 -7.860 1.00 86.00 89 ALA A N 1
ATOM 699 C CA . ALA A 1 89 ? 7.471 0.432 -8.748 1.00 86.00 89 ALA A CA 1
ATOM 700 C C . ALA A 1 89 ? 7.177 1.917 -9.018 1.00 86.00 89 ALA A C 1
ATOM 702 O O . ALA A 1 89 ? 6.752 2.255 -10.121 1.00 86.00 89 ALA A O 1
ATOM 703 N N . GLY A 1 90 ? 7.438 2.808 -8.056 1.00 84.75 90 GLY A N 1
ATOM 704 C CA . GLY A 1 90 ? 7.119 4.238 -8.151 1.00 84.75 90 GLY A CA 1
ATOM 705 C C . GLY A 1 90 ? 7.680 4.918 -9.408 1.00 84.75 90 GLY A C 1
ATOM 706 O O . GLY A 1 90 ? 6.897 5.406 -10.225 1.00 84.75 90 GLY A O 1
ATOM 707 N N . PRO A 1 91 ? 9.008 4.897 -9.639 1.00 86.62 91 PRO A N 1
ATOM 708 C CA . PRO A 1 91 ? 9.600 5.499 -10.830 1.00 86.62 91 PRO A CA 1
ATOM 709 C C . PRO A 1 91 ? 9.084 4.877 -12.129 1.00 86.62 91 PRO A C 1
ATOM 711 O O . PRO A 1 91 ? 8.916 5.587 -13.110 1.00 86.62 91 PRO A O 1
ATOM 714 N N . ARG A 1 92 ? 8.794 3.568 -12.144 1.00 87.88 92 ARG A N 1
ATOM 715 C CA . ARG A 1 92 ? 8.288 2.850 -13.329 1.00 87.88 92 ARG A CA 1
ATOM 716 C C . ARG A 1 92 ? 6.838 3.195 -13.658 1.00 87.88 92 ARG A C 1
ATOM 718 O O . ARG A 1 92 ? 6.486 3.252 -14.835 1.00 87.88 92 ARG A O 1
ATOM 725 N N . MET A 1 93 ? 6.013 3.462 -12.646 1.00 87.12 93 MET A N 1
ATOM 726 C CA . MET A 1 93 ? 4.625 3.879 -12.844 1.00 87.12 93 MET A CA 1
ATOM 727 C C . MET A 1 93 ? 4.548 5.205 -13.612 1.00 87.12 93 MET A C 1
ATOM 729 O O . MET A 1 93 ? 3.696 5.330 -14.490 1.00 87.12 93 MET A O 1
ATOM 733 N N . LEU A 1 94 ? 5.487 6.129 -13.362 1.00 86.06 94 LEU A N 1
ATOM 734 C CA . LEU A 1 94 ? 5.544 7.438 -14.023 1.00 86.06 94 LEU A CA 1
ATOM 735 C C . LEU A 1 94 ? 5.655 7.323 -15.550 1.00 86.06 94 LEU A C 1
ATOM 737 O O . LEU A 1 94 ? 5.013 8.083 -16.269 1.00 86.06 94 LEU A O 1
ATOM 741 N N . TRP A 1 95 ? 6.428 6.349 -16.040 1.00 86.69 95 TRP A N 1
ATOM 742 C CA . TRP A 1 95 ? 6.643 6.135 -17.475 1.00 86.69 95 TRP A CA 1
ATOM 743 C C . TRP A 1 95 ? 5.449 5.478 -18.173 1.00 86.69 95 TRP A C 1
ATOM 745 O O . TRP A 1 95 ? 5.189 5.756 -19.340 1.00 86.69 95 TRP A O 1
ATOM 755 N N . ARG A 1 96 ? 4.734 4.578 -17.487 1.00 86.12 96 ARG A N 1
ATOM 756 C CA . ARG A 1 96 ? 3.653 3.775 -18.088 1.00 86.12 96 ARG A CA 1
ATOM 757 C C . ARG A 1 96 ? 2.280 4.430 -17.932 1.00 86.12 96 ARG A C 1
ATOM 759 O O . ARG A 1 96 ? 1.463 4.375 -18.845 1.00 86.12 96 ARG A O 1
ATOM 766 N N . HIS A 1 97 ? 2.027 5.026 -16.769 1.00 90.12 97 HIS A N 1
ATOM 767 C CA . HIS A 1 97 ? 0.730 5.568 -16.375 1.00 90.12 97 HIS A CA 1
ATOM 768 C C . HIS A 1 97 ? 0.895 6.917 -15.658 1.00 90.12 97 HIS A C 1
ATOM 770 O O . HIS A 1 97 ? 0.657 7.009 -14.449 1.00 90.12 97 HIS A O 1
ATOM 776 N N . PRO A 1 98 ? 1.245 7.988 -16.394 1.00 85.06 98 PRO A N 1
ATOM 777 C CA . PRO A 1 98 ? 1.548 9.290 -15.800 1.00 85.06 98 PRO A CA 1
ATOM 778 C C . PRO A 1 98 ? 0.375 9.851 -14.984 1.00 85.06 98 PRO A C 1
ATOM 780 O O . PRO A 1 98 ? 0.575 10.374 -13.891 1.00 85.06 98 PRO A O 1
ATOM 783 N N . ILE A 1 99 ? -0.865 9.665 -15.451 1.00 89.06 99 ILE A N 1
ATOM 784 C CA . ILE A 1 99 ? -2.077 10.121 -14.749 1.00 89.06 99 ILE A CA 1
ATOM 785 C C . ILE A 1 99 ? -2.246 9.402 -13.400 1.00 89.06 99 ILE A C 1
ATOM 787 O O . ILE A 1 99 ? -2.520 10.042 -12.384 1.00 89.06 99 ILE A O 1
ATOM 791 N N . LEU A 1 100 ? -2.048 8.078 -13.365 1.00 83.69 100 LEU A N 1
ATOM 792 C CA . LEU A 1 100 ? -2.143 7.298 -12.125 1.00 83.69 100 LEU A CA 1
ATOM 793 C C . LEU A 1 100 ? -1.035 7.678 -11.147 1.00 83.69 100 LEU A C 1
ATOM 795 O O . LEU A 1 100 ? -1.290 7.770 -9.951 1.00 83.69 100 LEU A O 1
ATOM 799 N N . THR A 1 101 ? 0.171 7.956 -11.646 1.00 85.06 101 THR A N 1
ATOM 800 C CA . THR A 1 101 ? 1.273 8.428 -10.802 1.00 85.06 101 THR A CA 1
ATOM 801 C C . THR A 1 101 ? 0.966 9.777 -10.173 1.00 85.06 101 THR A C 1
ATOM 803 O O . THR A 1 101 ? 1.187 9.942 -8.978 1.00 85.06 101 THR A O 1
ATOM 806 N N . VAL A 1 102 ? 0.402 10.726 -10.927 1.00 86.12 102 VAL A N 1
ATOM 807 C CA . VAL A 1 102 ? -0.022 12.016 -10.363 1.00 86.12 102 VAL A CA 1
ATOM 808 C C . VAL A 1 102 ? -1.069 11.807 -9.269 1.00 86.12 102 VAL A C 1
ATOM 810 O O . VAL A 1 102 ? -0.924 12.361 -8.183 1.00 86.12 102 VAL A O 1
ATOM 813 N N . ARG A 1 103 ? -2.078 10.957 -9.502 1.00 85.94 103 ARG A N 1
ATOM 814 C CA . ARG A 1 103 ? -3.086 10.629 -8.482 1.00 85.94 103 ARG A CA 1
ATOM 815 C C . ARG A 1 103 ? -2.459 9.998 -7.236 1.00 85.94 103 ARG A C 1
ATOM 817 O O . ARG A 1 103 ? -2.747 10.439 -6.131 1.00 85.94 103 ARG A O 1
ATOM 824 N N . HIS A 1 104 ? -1.548 9.045 -7.415 1.00 85.25 104 HIS A N 1
ATOM 825 C CA . HIS A 1 104 ? -0.825 8.399 -6.321 1.00 85.25 104 HIS A CA 1
ATOM 826 C C . HIS A 1 104 ? 0.006 9.398 -5.497 1.00 85.25 104 HIS A C 1
ATOM 828 O O . HIS A 1 104 ? -0.036 9.378 -4.271 1.00 85.25 104 HIS A O 1
ATOM 834 N N . LEU A 1 105 ? 0.707 10.325 -6.160 1.00 84.00 105 LEU A N 1
ATOM 835 C CA . LEU A 1 105 ? 1.483 11.380 -5.499 1.00 84.00 105 LEU A CA 1
ATOM 836 C C . LEU A 1 105 ? 0.602 12.381 -4.734 1.00 84.00 105 LEU A C 1
ATOM 838 O O . LEU A 1 105 ? 1.034 12.930 -3.719 1.00 84.00 105 LEU A O 1
ATOM 842 N N . LEU A 1 106 ? -0.614 12.646 -5.219 1.00 85.19 106 LEU A N 1
ATOM 843 C CA . LEU A 1 106 ? -1.594 13.470 -4.510 1.00 85.19 106 LEU A CA 1
ATOM 844 C C . LEU A 1 106 ? -2.172 12.733 -3.297 1.00 85.19 106 LEU A C 1
ATOM 846 O O . LEU A 1 106 ? -2.287 13.332 -2.228 1.00 85.19 106 LEU A O 1
ATOM 850 N N . ASP A 1 107 ? -2.469 11.438 -3.429 1.00 83.12 107 ASP A N 1
ATOM 851 C CA . ASP A 1 107 ? -2.950 10.600 -2.326 1.00 83.12 107 ASP A CA 1
ATOM 852 C C . ASP A 1 107 ? -1.912 10.493 -1.196 1.00 83.12 107 ASP A C 1
ATOM 854 O O . ASP A 1 107 ? -2.275 10.557 -0.023 1.00 83.12 107 ASP A O 1
ATOM 858 N N . ASP A 1 108 ? -0.618 10.446 -1.527 1.00 81.00 108 ASP A N 1
ATOM 859 C CA . ASP A 1 108 ? 0.494 10.503 -0.563 1.00 81.00 108 ASP A CA 1
ATOM 860 C C . ASP A 1 108 ? 0.551 11.808 0.252 1.00 81.00 108 ASP A C 1
ATOM 862 O O . ASP A 1 108 ? 1.169 11.857 1.321 1.00 81.00 108 ASP A O 1
ATOM 866 N N . ARG A 1 109 ? -0.067 12.881 -0.253 1.00 79.94 109 ARG A N 1
ATOM 867 C CA . ARG A 1 109 ? -0.171 14.184 0.421 1.00 79.94 109 ARG A CA 1
ATOM 868 C C . ARG A 1 109 ? -1.506 14.383 1.138 1.00 79.94 109 ARG A C 1
ATOM 870 O O . ARG A 1 109 ? -1.677 15.407 1.802 1.00 79.94 109 ARG A O 1
ATOM 877 N N . ARG A 1 110 ? -2.451 13.447 1.020 1.00 80.06 110 ARG A N 1
ATOM 878 C CA . ARG A 1 110 ? -3.783 13.571 1.617 1.00 80.06 110 ARG A CA 1
ATOM 879 C C . ARG A 1 110 ? -3.703 13.447 3.147 1.00 80.06 110 ARG A C 1
ATOM 881 O O . ARG A 1 110 ? -3.086 12.509 3.644 1.00 80.06 110 ARG A O 1
ATOM 888 N N . PRO A 1 111 ? -4.346 14.344 3.917 1.00 74.00 111 PRO A N 1
ATOM 889 C CA . PRO A 1 111 ? -4.341 14.250 5.371 1.00 74.00 111 PRO A CA 1
ATOM 890 C C . PRO A 1 111 ? -5.078 12.996 5.855 1.00 74.00 111 PRO A C 1
ATOM 892 O O . PRO A 1 111 ? -6.065 12.548 5.267 1.00 74.00 111 PRO A O 1
ATOM 895 N N . VAL A 1 112 ? -4.582 12.440 6.956 1.00 76.19 112 VAL A N 1
ATOM 896 C CA . VAL A 1 112 ? -5.079 11.203 7.561 1.00 76.19 112 VAL A CA 1
ATOM 897 C C . VAL A 1 112 ? -6.448 11.450 8.214 1.00 76.19 112 VAL A C 1
ATOM 899 O O . VAL A 1 112 ? -6.558 12.367 9.031 1.00 76.19 112 VAL A O 1
ATOM 902 N N . PRO A 1 113 ? -7.488 10.651 7.908 1.00 76.56 113 PRO A N 1
ATOM 903 C CA . PRO A 1 113 ? -8.779 10.753 8.578 1.00 76.56 113 PRO A CA 1
ATOM 904 C C . PRO A 1 113 ? -8.675 10.305 10.041 1.00 76.56 113 PRO A C 1
ATOM 906 O O . PRO A 1 113 ? -7.814 9.505 10.415 1.00 76.56 113 PRO A O 1
ATOM 909 N N . THR A 1 114 ? -9.575 10.806 10.885 1.00 73.31 114 THR A N 1
ATOM 910 C CA . THR A 1 114 ? -9.590 10.451 12.306 1.00 73.31 114 THR A CA 1
ATOM 911 C C . THR A 1 114 ? -9.920 8.969 12.496 1.00 73.31 114 THR A C 1
ATOM 913 O O . THR A 1 114 ? -10.763 8.395 11.806 1.00 73.31 114 THR A O 1
ATOM 916 N N . LEU A 1 115 ? -9.232 8.326 13.445 1.00 76.50 115 LEU A N 1
ATOM 917 C CA . LEU A 1 115 ? -9.486 6.927 13.783 1.00 76.50 115 LEU A CA 1
ATOM 918 C C . LEU A 1 115 ? -10.919 6.752 14.313 1.00 76.50 115 LEU A C 1
ATOM 920 O O . LEU A 1 115 ? -11.340 7.553 15.164 1.00 76.50 115 LEU A O 1
ATOM 924 N N . PRO A 1 116 ? -11.644 5.702 13.878 1.00 75.62 116 PRO A N 1
ATOM 925 C CA . PRO A 1 116 ? -12.944 5.365 14.442 1.00 75.62 116 PRO A CA 1
ATOM 926 C C . PRO A 1 116 ? -12.820 5.075 15.941 1.00 75.62 116 PRO A C 1
ATOM 928 O O . PRO A 1 116 ? -11.862 4.437 16.380 1.00 75.62 116 PRO A O 1
ATOM 931 N N . GLU A 1 117 ? -13.813 5.519 16.716 1.00 74.12 117 GLU A N 1
ATOM 932 C CA . GLU A 1 117 ? -13.832 5.447 18.189 1.00 74.12 117 GLU A CA 1
ATOM 933 C C . GLU A 1 117 ? -13.521 4.038 18.720 1.00 74.12 117 GLU A C 1
ATOM 935 O O . GLU A 1 117 ? -12.78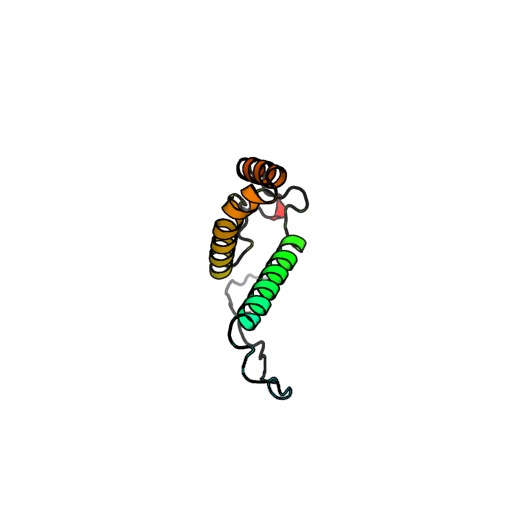4 3.875 19.686 1.00 74.12 117 GLU A O 1
ATOM 940 N N . LYS A 1 118 ? -13.989 3.003 18.010 1.00 69.50 118 LYS A N 1
ATOM 941 C CA . LYS A 1 118 ? -13.782 1.587 18.346 1.00 69.50 118 LYS A CA 1
ATOM 942 C C . LYS A 1 118 ? -12.305 1.168 18.451 1.00 69.50 118 LYS A C 1
ATOM 944 O O . LYS A 1 118 ? -12.009 0.209 19.155 1.00 69.50 118 LYS A O 1
ATOM 949 N N . TYR A 1 119 ? -11.397 1.848 17.752 1.00 72.25 119 TYR A N 1
ATOM 950 C CA . TYR A 1 119 ? -9.967 1.512 17.706 1.00 72.25 119 TYR A CA 1
ATOM 951 C C . TYR A 1 119 ? -9.091 2.533 18.438 1.00 72.25 119 TYR A C 1
ATOM 953 O O . TYR A 1 119 ? -7.864 2.433 18.391 1.00 72.25 119 TYR A O 1
ATOM 961 N N . ARG A 1 120 ? -9.694 3.523 19.109 1.00 74.06 120 ARG A N 1
ATOM 962 C CA . ARG A 1 120 ? -8.943 4.471 19.930 1.00 74.06 120 ARG A CA 1
ATOM 963 C C . ARG A 1 120 ? -8.501 3.777 21.224 1.00 74.06 120 ARG A C 1
ATOM 965 O O . ARG A 1 120 ? -9.323 3.116 21.861 1.00 74.06 120 ARG A O 1
ATOM 972 N N . PRO A 1 121 ? -7.226 3.897 21.631 1.00 68.06 121 PRO A N 1
ATOM 973 C CA . PRO A 1 121 ? -6.800 3.404 22.933 1.00 68.06 121 PRO A CA 1
ATOM 974 C C . PRO A 1 121 ? -7.569 4.172 24.017 1.00 68.06 121 PRO A C 1
ATOM 976 O O . PRO A 1 121 ? -7.525 5.402 24.051 1.00 68.06 121 PRO A O 1
ATOM 979 N N . LYS A 1 122 ? -8.313 3.456 24.871 1.00 69.44 122 LYS A N 1
ATOM 980 C CA . LYS A 1 122 ? -8.990 4.065 26.023 1.00 69.44 122 LYS A CA 1
ATOM 981 C C . LYS A 1 122 ? -7.921 4.560 26.995 1.00 69.44 122 LYS A C 1
ATOM 983 O O . LYS A 1 122 ? -7.050 3.782 27.382 1.00 69.44 122 LYS A O 1
ATOM 988 N N . LYS A 1 123 ? -7.967 5.853 27.298 1.00 59.94 123 LYS A N 1
ATOM 989 C CA . LYS A 1 123 ? -7.058 6.527 28.223 1.00 59.94 123 LYS A CA 1
ATOM 990 C C . LYS A 1 123 ? -7.546 6.382 29.658 1.00 59.94 123 LYS A C 1
ATOM 992 O O . LYS A 1 123 ? -8.784 6.323 29.834 1.00 59.94 123 LYS A O 1
#

Foldseek 3Di:
DDDDDDDDDDDDDPPDDPDPDDDDDDDDDDDPCDPVVVVVVVVVVLVVLVVVLLVVDQCNPNDADPVQAPDDSDDPVSVVVVVVVCVVVLVVCCVVPVPVSVVNVVSNVDDDDDGDPVPDPDD

InterPro domains:
  IPR020483 Uncharacterised protein family YgbA [NF007714] (41-107)
  IPR020483 Uncharacterised protein family YgbA [PF11756] (37-115)

Secondary structure (DSSP, 8-state):
--------------S---------------S---SHHHHHHHHHHHHHHHHHHHTT-TTGGGPPPGGG-SS--S-HHHHHHHHHHHHHHHHHHHHH-HHHHHHHHHHTTSPPPPPPGGGSPP-

Organism: Klebsiella pneumoniae (NCBI:txid573)

Radius of gyration: 22.2 Å; chains: 1; bounding box: 39×50×70 Å

pLDDT: mean 71.24, std 19.6, range [31.3, 91.69]

Sequence (123 aa):
MHLKKDERQGDGEAYRTGKNDDSADDCPLPAALSEAQADNAHYQALNAYADKRLDKCVFGENKPACKQCPVHCYQPAKREEMKQIMRWAGPRMLWRHPILTVRHLLDDRRPVPTLPEKYRPKK